Protein AF-G1WGB3-F1 (afdb_monomer_lite)

Sequence (115 aa):
MYPVGSIYMSVNSTNPSTLFGGTWQQIQGRFLFAADSKHAAGSTGGEETHKLTVDEMPSHSHTIRGYSFQDSDSSTISFGKLNSSEYQSTDSVGGDQPHNNMPPYLSVYIWKRTA

Secondary structure (DSSP, 8-state):
---TT-EEEESS---THHHH-S-EEEE-S-PPPPP-SSS-TT-----SEE---GGGSPP------------SS-S--------TT---PPPP-STT--EE-PPS----EEEEE--

Foldseek 3Di:
DADAFDKDWFQDPDDCCVVPNADKDWDPDDDDDDDDPVRHPPDDDDDQWDFDDPVNDDDDDDDDDDDDDDDPDDDDPDDPDPDPPDDDDDDDDDPRDIDGPDDDDDDIIMMGGHD

Organism: NCBI:txid742742

Radius of gyration: 29.71 Å; chains: 1; bounding box: 66×20×80 Å

pLDDT: mean 86.72, std 15.7, range [52.12, 98.44]

InterPro domains:
  IPR053827 Baseplate structural protein Gp10, C-terminal domain [PF21939] (1-114)

Structure (mmCIF, N/CA/C/O backbone):
data_AF-G1WGB3-F1
#
_entry.id   AF-G1WGB3-F1
#
loop_
_atom_site.group_PDB
_atom_site.id
_atom_site.type_symbol
_atom_site.label_atom_id
_atom_site.label_alt_id
_atom_site.label_comp_id
_atom_site.label_asym_id
_atom_site.label_entity_id
_atom_site.label_seq_id
_atom_site.pdbx_PDB_ins_code
_atom_site.Cartn_x
_atom_site.Cartn_y
_atom_site.Cartn_z
_atom_site.occupancy
_atom_site.B_iso_or_equiv
_atom_site.auth_seq_id
_atom_site.auth_comp_id
_atom_site.auth_asym_id
_atom_site.auth_atom_id
_atom_site.pdbx_PDB_model_num
ATOM 1 N N . MET A 1 1 ? -19.302 5.658 21.677 1.00 83.56 1 MET A N 1
ATOM 2 C CA . MET A 1 1 ? -18.637 4.378 22.019 1.00 83.56 1 MET A CA 1
ATOM 3 C C . MET A 1 1 ? -18.242 3.702 20.712 1.00 83.56 1 MET A C 1
ATOM 5 O O . MET A 1 1 ? -19.052 3.740 19.798 1.00 83.56 1 MET A O 1
ATOM 9 N N . TYR A 1 2 ? -17.021 3.173 20.589 1.00 95.00 2 TYR A N 1
ATOM 10 C CA . TYR A 1 2 ? -16.503 2.552 19.355 1.00 95.00 2 TYR A CA 1
ATOM 11 C C . TYR A 1 2 ? -16.959 1.091 19.229 1.00 95.00 2 TYR A C 1
ATOM 13 O O . TYR A 1 2 ? -16.491 0.305 20.036 1.00 95.00 2 TYR A O 1
ATOM 21 N N . PRO A 1 3 ? -17.803 0.661 18.276 1.00 97.31 3 PRO A N 1
ATOM 22 C CA . PRO A 1 3 ? -18.147 -0.761 18.115 1.00 97.31 3 PRO A CA 1
ATOM 23 C C . PRO A 1 3 ? -16.943 -1.646 17.738 1.00 97.31 3 PRO A C 1
ATOM 25 O O . PRO A 1 3 ? -15.927 -1.141 17.251 1.00 97.31 3 PRO A O 1
ATOM 28 N N . VAL A 1 4 ? -17.057 -2.969 17.911 1.00 97.56 4 VAL A N 1
ATOM 29 C CA . VAL A 1 4 ? -16.076 -3.928 17.359 1.00 97.56 4 VAL A CA 1
ATOM 30 C C . VAL A 1 4 ? -15.951 -3.707 15.848 1.00 97.56 4 VAL A C 1
ATOM 32 O O . VAL A 1 4 ? -16.952 -3.550 15.155 1.00 97.56 4 VAL A O 1
ATOM 35 N N . GLY A 1 5 ? -14.716 -3.642 15.347 1.00 96.56 5 GLY A N 1
ATOM 36 C CA . GLY A 1 5 ? -14.400 -3.278 13.964 1.00 96.56 5 GLY A CA 1
ATOM 37 C C . GLY A 1 5 ? -14.049 -1.802 13.750 1.00 96.56 5 GLY A C 1
ATOM 38 O O . GLY A 1 5 ? -13.533 -1.469 12.686 1.00 96.56 5 GLY A O 1
ATOM 39 N N . SER A 1 6 ? -14.256 -0.933 14.747 1.00 97.62 6 SER A N 1
ATOM 40 C CA . SER A 1 6 ? -13.877 0.484 14.657 1.00 97.62 6 SER A CA 1
ATOM 41 C C . SER A 1 6 ? -12.380 0.680 14.456 1.00 97.62 6 SER A C 1
ATOM 43 O O . SER A 1 6 ? -11.575 -0.044 15.043 1.00 97.62 6 SER A O 1
ATOM 45 N N . ILE A 1 7 ? -12.026 1.722 13.702 1.00 97.69 7 ILE A N 1
ATOM 46 C CA . ILE A 1 7 ? -10.651 2.183 13.523 1.00 97.69 7 ILE A CA 1
ATOM 47 C C . ILE A 1 7 ? -10.424 3.452 14.342 1.00 97.69 7 ILE A C 1
ATOM 49 O O . ILE A 1 7 ? -11.226 4.383 14.296 1.00 97.69 7 ILE A O 1
ATOM 53 N N . TYR A 1 8 ? -9.315 3.488 15.071 1.00 97.62 8 TYR A N 1
ATOM 54 C CA . TYR A 1 8 ? -8.821 4.660 15.782 1.00 97.62 8 TYR A CA 1
ATOM 55 C C . TYR A 1 8 ? -7.428 5.023 15.263 1.00 97.62 8 TYR A C 1
ATOM 57 O O . TYR A 1 8 ? -6.580 4.145 15.104 1.00 97.62 8 TYR A O 1
ATOM 65 N N . MET A 1 9 ? -7.198 6.309 14.998 1.00 97.75 9 MET A N 1
ATOM 66 C CA . MET A 1 9 ? -5.935 6.838 14.479 1.00 97.75 9 MET A CA 1
ATOM 67 C C . MET A 1 9 ? -5.420 7.942 15.396 1.00 97.75 9 MET A C 1
ATOM 69 O O . MET A 1 9 ? -6.191 8.797 15.831 1.00 97.75 9 MET A O 1
ATOM 73 N N . SER A 1 10 ? -4.122 7.928 15.691 1.00 97.38 10 SER A N 1
ATOM 74 C CA . SER A 1 10 ? -3.484 8.915 16.560 1.00 97.38 10 SER A CA 1
ATOM 75 C C . SER A 1 10 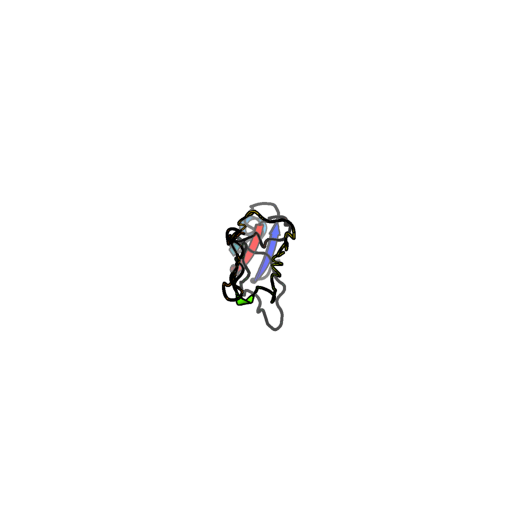? -1.997 9.042 16.259 1.00 97.38 10 SER A C 1
ATOM 77 O O . SER A 1 10 ? -1.343 8.071 15.898 1.00 97.38 10 SER A O 1
ATOM 79 N N . VAL A 1 11 ? -1.431 10.228 16.466 1.00 97.94 11 VAL A N 1
ATOM 80 C CA . VAL A 1 11 ? 0.032 10.413 16.478 1.00 97.94 11 VAL A CA 1
ATOM 81 C C . VAL A 1 11 ? 0.668 9.893 17.775 1.00 97.94 11 VAL A C 1
ATOM 83 O O . VAL A 1 11 ? 1.879 9.704 17.835 1.00 97.94 11 VAL A O 1
ATOM 86 N N . ASN A 1 12 ? -0.141 9.616 18.804 1.00 97.00 12 ASN A N 1
ATOM 87 C CA . ASN A 1 12 ? 0.316 9.080 20.083 1.00 97.00 12 ASN A CA 1
ATOM 88 C C . ASN A 1 12 ? 0.301 7.547 20.080 1.00 97.00 12 ASN A C 1
ATOM 90 O O . ASN A 1 12 ? -0.640 6.926 19.586 1.00 97.00 12 ASN A O 1
ATOM 94 N N . SER A 1 13 ? 1.302 6.942 20.721 1.00 96.81 13 SER A N 1
ATOM 95 C CA . SER A 1 13 ? 1.462 5.483 20.823 1.00 96.81 13 SER A CA 1
ATOM 96 C C . SER A 1 13 ? 0.514 4.805 21.819 1.00 96.81 13 SER A C 1
ATOM 98 O O . SER A 1 13 ? 0.530 3.582 21.952 1.00 96.81 13 SER A O 1
ATOM 100 N N . THR A 1 14 ? -0.302 5.580 22.539 1.00 97.69 14 THR A N 1
ATOM 101 C CA . THR A 1 14 ? -1.208 5.081 23.577 1.00 97.69 14 THR A CA 1
ATOM 102 C C . THR A 1 14 ? -2.172 4.033 23.020 1.00 97.69 14 THR A C 1
ATOM 104 O O . THR A 1 14 ? -2.916 4.298 22.075 1.00 97.69 14 THR A O 1
ATOM 107 N N . ASN A 1 15 ? -2.193 2.850 23.643 1.00 97.31 15 ASN A N 1
ATOM 108 C CA . ASN A 1 15 ? -3.157 1.806 23.309 1.00 97.31 15 ASN A CA 1
ATOM 109 C C . ASN A 1 15 ? -4.583 2.289 23.645 1.00 97.31 15 ASN A C 1
ATOM 111 O O . ASN A 1 15 ? -4.830 2.645 24.799 1.00 97.31 15 ASN A O 1
ATOM 115 N N . PRO A 1 16 ? -5.542 2.270 22.701 1.00 97.88 16 PRO A N 1
ATOM 116 C CA . PRO A 1 16 ? -6.889 2.781 22.946 1.00 97.88 16 PRO A CA 1
ATOM 117 C C . PRO A 1 16 ? -7.663 2.031 24.035 1.00 97.88 16 PRO A C 1
ATOM 119 O O . PRO A 1 16 ? -8.644 2.571 24.543 1.00 97.88 16 PRO A O 1
ATOM 122 N N . SER A 1 17 ? -7.223 0.834 24.444 1.00 97.25 17 SER A N 1
ATOM 123 C CA . SER A 1 17 ? -7.808 0.126 25.588 1.00 97.25 17 SER A CA 1
ATOM 124 C C . SER A 1 17 ? -7.724 0.929 26.890 1.00 97.25 17 SER A C 1
ATOM 126 O O . SER A 1 17 ? -8.621 0.822 27.722 1.00 97.25 17 SER A O 1
ATOM 128 N N . THR A 1 18 ? -6.709 1.785 27.056 1.00 97.12 18 THR A N 1
ATOM 129 C CA . THR A 1 18 ? -6.567 2.642 28.247 1.00 97.12 18 THR A CA 1
ATOM 130 C C . THR A 1 18 ? -7.471 3.875 28.209 1.00 97.12 18 THR A C 1
ATOM 132 O O . THR A 1 18 ? -7.726 4.474 29.249 1.00 97.12 18 THR A O 1
ATOM 135 N N . LEU A 1 19 ? -7.965 4.250 27.023 1.00 95.88 19 LEU A N 1
ATOM 136 C CA . LEU A 1 19 ? -8.808 5.429 26.802 1.00 95.88 19 LEU A CA 1
ATOM 137 C C . LEU A 1 19 ? -10.293 5.066 26.710 1.00 95.88 19 LEU A C 1
ATOM 139 O O . LEU A 1 19 ? -11.151 5.792 27.208 1.00 95.88 19 LEU A O 1
ATOM 143 N N . PHE A 1 20 ? -10.600 3.953 26.043 1.00 96.00 20 PHE A N 1
ATOM 144 C CA . PHE A 1 20 ? -11.960 3.568 25.662 1.00 96.00 20 PHE A CA 1
ATOM 145 C C . PHE A 1 20 ? -12.361 2.172 26.158 1.00 96.00 20 PHE A C 1
ATOM 147 O O . PHE A 1 20 ? -13.486 1.743 25.895 1.00 96.00 20 PHE A O 1
ATOM 154 N N . GLY A 1 21 ? -11.471 1.455 26.854 1.00 95.81 21 GLY A N 1
ATOM 155 C CA . GLY A 1 21 ? -11.669 0.046 27.196 1.00 95.81 21 GLY A CA 1
ATOM 156 C C . GLY A 1 21 ? -11.648 -0.872 25.968 1.00 95.81 21 GLY A C 1
ATOM 157 O O . GLY A 1 21 ? -11.300 -0.461 24.858 1.00 95.81 21 GLY A O 1
ATOM 158 N N . GLY A 1 22 ? -12.041 -2.131 26.167 1.00 96.44 22 GLY A N 1
ATOM 159 C CA . GLY A 1 22 ? -12.077 -3.147 25.111 1.00 96.44 22 GLY A CA 1
ATOM 160 C C . GLY A 1 22 ? -10.697 -3.665 24.700 1.00 96.44 22 GLY A C 1
ATOM 161 O O . GLY A 1 22 ? -9.675 -3.372 25.325 1.00 96.44 22 GLY A O 1
ATOM 162 N N . THR A 1 23 ? -10.673 -4.457 23.633 1.00 98.00 23 THR A N 1
ATOM 163 C CA . THR A 1 23 ? -9.459 -5.039 23.056 1.00 98.00 23 THR A CA 1
ATOM 164 C C . THR A 1 23 ? -9.193 -4.422 21.693 1.00 98.00 23 THR A C 1
ATOM 166 O O . THR A 1 23 ? -10.088 -4.311 20.855 1.00 98.00 23 THR A O 1
ATOM 169 N N . TRP A 1 24 ? -7.947 -4.010 21.473 1.00 98.38 24 TRP A N 1
ATOM 170 C CA . TRP A 1 24 ? -7.516 -3.325 20.262 1.00 98.38 24 TRP A CA 1
ATOM 171 C C . TRP A 1 24 ? -6.269 -3.990 19.701 1.00 98.38 24 TRP A C 1
ATOM 173 O O . TRP A 1 24 ? -5.349 -4.333 20.441 1.00 98.38 24 TRP A O 1
ATOM 183 N N . GLN A 1 25 ? -6.236 -4.132 18.383 1.00 97.75 25 GLN A N 1
ATOM 184 C CA . GLN A 1 25 ? -5.089 -4.630 17.642 1.00 97.75 25 GLN A CA 1
ATOM 185 C C . GLN A 1 25 ? -4.502 -3.498 16.805 1.00 97.75 25 GLN A C 1
ATOM 187 O O . GLN A 1 25 ? -5.222 -2.839 16.053 1.00 97.75 25 GLN A O 1
ATOM 192 N N . GLN A 1 26 ? -3.195 -3.274 16.921 1.00 97.69 26 GLN A N 1
ATOM 193 C CA . GLN A 1 26 ? -2.511 -2.279 16.105 1.00 97.69 26 GLN A CA 1
ATOM 194 C C . GLN A 1 26 ? -2.407 -2.754 14.651 1.00 97.69 26 GLN A C 1
ATOM 196 O O . GLN A 1 26 ? -2.105 -3.917 14.378 1.00 97.69 26 GLN A O 1
ATOM 201 N N . ILE A 1 27 ? -2.620 -1.833 13.720 1.00 97.69 27 ILE A N 1
ATOM 202 C CA . ILE A 1 27 ? -2.339 -1.997 12.299 1.00 97.69 27 ILE A CA 1
ATOM 203 C C . ILE A 1 27 ? -0.981 -1.337 12.029 1.00 97.69 27 ILE A C 1
ATOM 205 O O . ILE A 1 27 ? -0.780 -0.174 12.372 1.00 97.69 27 ILE A O 1
ATOM 209 N N . GLN A 1 28 ? -0.045 -2.086 11.443 1.00 96.31 28 GLN A N 1
ATOM 210 C CA . GLN A 1 28 ? 1.338 -1.650 11.216 1.00 96.31 28 GLN A CA 1
ATOM 211 C C . GLN A 1 28 ? 1.753 -1.856 9.753 1.00 96.31 28 GLN A C 1
ATOM 213 O O . GLN A 1 28 ? 1.284 -2.798 9.103 1.00 96.31 28 GLN A O 1
ATOM 218 N N . GLY A 1 29 ? 2.640 -0.987 9.256 1.00 95.38 29 GLY A N 1
ATOM 219 C CA . GLY A 1 29 ? 3.267 -1.116 7.933 1.00 95.38 29 GLY A CA 1
ATOM 220 C C . GLY A 1 29 ? 2.277 -1.107 6.767 1.00 95.38 29 GLY A C 1
ATOM 221 O O . GLY A 1 29 ? 2.438 -1.875 5.827 1.00 95.38 29 GLY A O 1
ATOM 222 N N . ARG A 1 30 ? 1.179 -0.343 6.867 1.00 94.62 30 ARG A N 1
ATOM 223 C CA . ARG A 1 30 ? 0.200 -0.203 5.778 1.00 94.62 30 ARG A CA 1
ATOM 224 C C . ARG A 1 30 ? -0.642 1.056 5.912 1.00 94.62 30 ARG A C 1
ATOM 226 O O . ARG A 1 30 ? -0.951 1.491 7.022 1.00 94.62 30 ARG A O 1
ATOM 233 N N . PHE A 1 31 ? -1.078 1.572 4.772 1.00 94.12 31 PHE A N 1
ATOM 234 C CA . PHE A 1 31 ? -2.102 2.606 4.690 1.00 94.12 31 PHE A CA 1
ATOM 235 C C . PHE A 1 31 ? -3.504 1.990 4.723 1.00 94.12 31 PHE A C 1
ATOM 237 O O . PHE A 1 31 ? -3.687 0.798 4.465 1.00 94.12 31 PHE A O 1
ATOM 244 N N . LEU A 1 32 ? -4.506 2.809 5.038 1.00 96.19 32 LEU A N 1
ATOM 245 C CA . LEU A 1 32 ? -5.903 2.402 4.932 1.00 96.19 32 LEU A CA 1
ATOM 246 C C . LEU A 1 32 ? -6.400 2.675 3.517 1.00 96.19 32 LEU A C 1
ATOM 248 O O . LEU A 1 32 ? -6.443 3.820 3.075 1.00 96.19 32 LEU A O 1
ATOM 252 N N . PHE A 1 33 ? -6.797 1.609 2.834 1.00 95.25 33 PHE A N 1
ATOM 253 C CA . PHE A 1 33 ? -7.482 1.669 1.553 1.00 95.25 33 PHE A CA 1
ATOM 254 C C . PHE A 1 33 ? -8.984 1.476 1.781 1.00 95.25 33 PHE A C 1
ATOM 256 O O . PHE A 1 33 ? -9.393 0.587 2.535 1.00 95.25 33 PHE A O 1
ATOM 263 N N . ALA A 1 34 ? -9.805 2.334 1.174 1.00 97.06 34 ALA A N 1
ATOM 264 C CA . ALA A 1 34 ? -11.255 2.237 1.290 1.00 97.06 34 ALA A CA 1
ATOM 265 C C . ALA A 1 34 ? -11.750 0.967 0.585 1.00 97.06 34 ALA A C 1
ATOM 267 O O . ALA A 1 34 ? -11.394 0.716 -0.561 1.00 97.06 34 ALA A O 1
ATOM 268 N N . ALA A 1 35 ? -12.568 0.171 1.274 1.00 97.81 35 ALA A N 1
ATOM 269 C CA . ALA A 1 35 ? -13.115 -1.049 0.696 1.00 97.81 35 ALA A CA 1
ATOM 270 C C . ALA A 1 35 ? -14.014 -0.739 -0.513 1.00 97.81 35 ALA A C 1
ATOM 272 O O . ALA A 1 35 ? -14.771 0.234 -0.502 1.00 97.81 35 ALA A O 1
ATOM 273 N N . ASP A 1 36 ? -13.965 -1.604 -1.521 1.00 98.06 36 ASP A N 1
ATOM 274 C CA . ASP A 1 36 ? -14.799 -1.531 -2.719 1.00 98.06 36 ASP A CA 1
ATOM 275 C C . ASP A 1 36 ? -15.233 -2.940 -3.170 1.00 98.06 36 ASP A C 1
ATOM 277 O O . ASP A 1 36 ? -14.982 -3.940 -2.496 1.00 98.06 36 ASP A O 1
ATOM 281 N N . SER A 1 37 ? -15.908 -3.036 -4.319 1.00 97.81 37 SER A N 1
ATOM 282 C CA . SER A 1 37 ? -16.376 -4.321 -4.868 1.00 97.81 37 SER A CA 1
ATOM 283 C C . SER A 1 37 ? -15.267 -5.346 -5.166 1.00 97.81 37 SER A C 1
ATOM 285 O O . SER A 1 37 ? -15.558 -6.535 -5.265 1.00 97.81 37 SER A O 1
ATOM 287 N N . LYS A 1 38 ? -14.015 -4.904 -5.319 1.00 97.25 38 LYS A N 1
ATOM 288 C CA . LYS A 1 38 ? -12.841 -5.736 -5.618 1.00 97.25 38 LYS A CA 1
ATOM 289 C C . LYS A 1 38 ? -11.956 -5.959 -4.387 1.00 97.25 38 LYS A C 1
ATOM 291 O O . LYS A 1 38 ? -11.229 -6.946 -4.341 1.00 97.25 38 LYS A O 1
ATOM 296 N N . HIS A 1 39 ? -12.041 -5.084 -3.387 1.00 97.44 39 HIS A N 1
ATOM 297 C CA . HIS A 1 39 ? -11.207 -5.085 -2.189 1.00 97.44 39 HIS A CA 1
ATOM 298 C C . HIS A 1 39 ? -12.089 -5.114 -0.939 1.00 97.44 39 HIS A C 1
ATOM 300 O O . HIS A 1 39 ? -12.530 -4.079 -0.430 1.00 97.44 39 HIS A O 1
ATOM 306 N N . ALA A 1 40 ? -12.362 -6.321 -0.441 1.00 97.31 40 ALA A N 1
ATOM 307 C CA . ALA A 1 40 ? -13.166 -6.513 0.760 1.00 97.31 40 ALA A CA 1
ATOM 308 C C . ALA A 1 40 ? -12.513 -5.867 1.996 1.00 97.31 40 ALA A C 1
ATOM 310 O O . ALA A 1 40 ? -11.292 -5.867 2.156 1.00 97.31 40 ALA A O 1
ATOM 311 N N . ALA A 1 41 ? -13.327 -5.361 2.925 1.00 95.94 41 ALA A N 1
ATOM 312 C CA . ALA A 1 41 ? -12.819 -4.756 4.152 1.00 95.94 41 ALA A CA 1
ATOM 313 C C . ALA A 1 41 ? -11.922 -5.734 4.936 1.00 95.94 41 ALA A C 1
ATOM 315 O O . ALA A 1 41 ? -12.340 -6.829 5.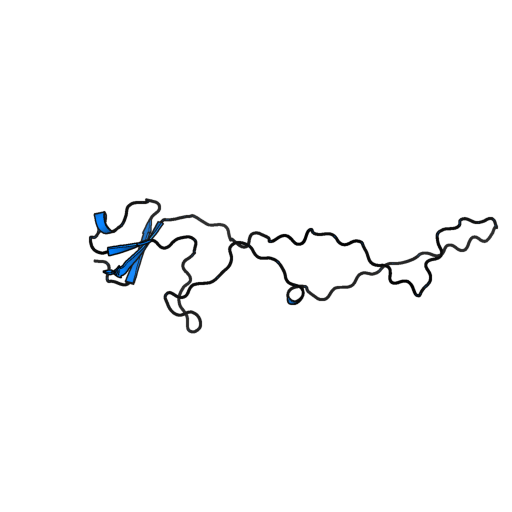308 1.00 95.94 41 ALA A O 1
ATOM 316 N N . GLY A 1 42 ? -10.689 -5.309 5.220 1.00 93.25 42 GLY A N 1
ATOM 317 C CA . GLY A 1 42 ? -9.687 -6.121 5.913 1.00 93.25 42 GLY A CA 1
ATOM 318 C C . GLY A 1 42 ? -8.727 -6.887 4.999 1.00 93.25 42 GLY A C 1
ATOM 319 O O . GLY A 1 42 ? -7.776 -7.462 5.524 1.00 93.25 42 GLY A O 1
ATOM 320 N N . SER A 1 43 ? -8.913 -6.867 3.673 1.00 96.38 43 SER A N 1
ATOM 321 C CA . SER A 1 43 ? -7.888 -7.346 2.739 1.00 96.38 43 SER A CA 1
ATOM 322 C C . SER A 1 43 ? -6.609 -6.510 2.843 1.00 96.38 43 SER A C 1
ATOM 324 O O . SER A 1 43 ? -6.658 -5.319 3.160 1.00 96.38 43 SER A O 1
ATOM 326 N N . THR A 1 44 ? -5.466 -7.118 2.535 1.00 95.88 44 THR A N 1
ATOM 327 C CA . THR A 1 44 ? -4.148 -6.468 2.541 1.00 95.88 44 THR A CA 1
ATOM 328 C C . THR A 1 44 ? -3.460 -6.633 1.191 1.00 95.88 44 THR A C 1
ATOM 330 O O . THR A 1 44 ? -3.667 -7.642 0.523 1.00 95.88 44 THR A O 1
ATOM 333 N N . GLY A 1 45 ? -2.607 -5.682 0.821 1.00 95.44 45 GLY A N 1
ATOM 334 C CA . GLY A 1 45 ? -1.807 -5.720 -0.402 1.00 95.44 45 GLY A CA 1
ATOM 335 C C . GLY A 1 45 ? -0.861 -4.521 -0.485 1.00 95.44 45 GLY A C 1
ATOM 336 O O . GLY A 1 45 ? -0.733 -3.775 0.489 1.00 95.44 45 GLY A O 1
ATOM 337 N N . GLY A 1 46 ? -0.246 -4.333 -1.652 1.00 95.56 46 GLY A N 1
ATOM 338 C CA . GLY A 1 46 ? 0.738 -3.279 -1.911 1.00 95.56 46 GLY A CA 1
ATOM 339 C C . GLY A 1 46 ? 2.179 -3.705 -1.618 1.00 95.56 46 GLY A C 1
ATOM 340 O O . GLY A 1 46 ? 2.430 -4.771 -1.059 1.00 95.56 46 GLY A O 1
ATOM 341 N N . GLU A 1 47 ? 3.120 -2.852 -2.013 1.00 96.56 47 GLU A N 1
ATOM 342 C CA . GLU A 1 47 ? 4.563 -3.065 -1.889 1.00 96.56 47 GLU A CA 1
ATOM 343 C C . GLU A 1 47 ? 5.256 -1.739 -1.536 1.00 96.56 47 GLU A C 1
ATOM 345 O O . GLU A 1 47 ? 4.933 -0.699 -2.111 1.00 96.56 47 GLU A O 1
ATOM 350 N N . GLU A 1 48 ? 6.188 -1.755 -0.576 1.00 96.44 48 GLU A N 1
ATOM 351 C CA . GLU A 1 48 ? 6.975 -0.560 -0.216 1.00 96.44 48 GLU A CA 1
ATOM 352 C C . GLU A 1 48 ? 8.039 -0.245 -1.272 1.00 96.44 48 GLU A C 1
ATOM 354 O O . GLU A 1 48 ? 8.300 0.918 -1.578 1.00 96.44 48 GLU A O 1
ATOM 359 N N . THR A 1 49 ? 8.627 -1.285 -1.860 1.00 97.44 49 THR A N 1
ATOM 360 C CA . THR A 1 49 ? 9.590 -1.182 -2.957 1.00 97.44 49 THR A CA 1
ATOM 361 C C . THR A 1 49 ? 9.184 -2.114 -4.078 1.00 97.44 49 THR A C 1
ATOM 363 O O . THR A 1 49 ? 8.787 -3.244 -3.799 1.00 97.44 49 THR A O 1
ATOM 366 N N . HIS A 1 50 ? 9.360 -1.665 -5.314 1.00 97.50 50 HIS A N 1
ATOM 367 C CA . HIS A 1 50 ? 9.018 -2.423 -6.507 1.00 97.50 50 HIS A CA 1
ATOM 368 C C . HIS A 1 50 ? 10.247 -2.583 -7.398 1.00 97.50 50 HIS A C 1
ATOM 370 O O . HIS A 1 50 ? 11.022 -1.639 -7.575 1.00 97.50 50 HIS A O 1
ATOM 376 N N . LYS A 1 51 ? 10.430 -3.780 -7.954 1.00 96.56 51 LYS A N 1
ATOM 377 C CA . LYS A 1 51 ? 11.460 -4.061 -8.951 1.00 96.56 51 LYS A CA 1
ATOM 378 C C . LYS A 1 51 ? 10.776 -4.390 -10.270 1.00 96.56 51 LYS A C 1
ATOM 380 O O . LYS A 1 51 ? 10.066 -5.388 -10.337 1.00 96.56 51 LYS A O 1
ATOM 385 N N . LEU A 1 52 ? 11.059 -3.575 -11.284 1.00 95.88 52 LEU A N 1
ATOM 386 C CA . LEU A 1 52 ? 10.489 -3.731 -12.616 1.00 95.88 52 LEU A CA 1
ATOM 387 C C . LEU A 1 52 ? 10.811 -5.107 -13.202 1.00 95.88 52 LEU A C 1
ATOM 389 O O . LEU A 1 52 ? 11.934 -5.609 -13.113 1.00 95.88 52 LEU A O 1
ATOM 393 N N . THR A 1 53 ? 9.813 -5.687 -13.845 1.00 95.19 53 THR A N 1
ATOM 394 C CA . THR A 1 53 ? 9.908 -6.907 -14.636 1.00 95.19 53 THR A CA 1
ATOM 395 C C . THR A 1 53 ? 10.041 -6.581 -16.121 1.00 95.19 53 THR A C 1
ATOM 397 O O . THR A 1 53 ? 9.796 -5.460 -16.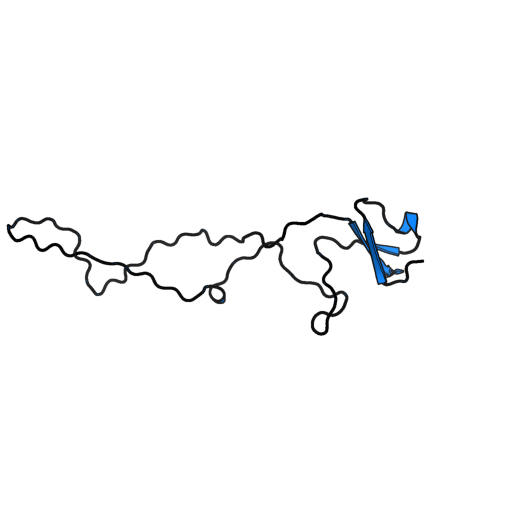570 1.00 95.19 53 THR A O 1
ATOM 400 N N . VAL A 1 54 ? 10.413 -7.585 -16.919 1.00 93.19 54 VAL A N 1
ATOM 401 C CA . VAL A 1 54 ? 10.485 -7.434 -18.380 1.00 93.19 54 VAL A CA 1
ATOM 402 C C . VAL A 1 54 ? 9.118 -7.085 -18.977 1.00 93.19 54 VAL A C 1
ATOM 404 O O . VAL A 1 54 ? 9.057 -6.260 -19.884 1.00 93.19 54 VAL A O 1
ATOM 407 N N . ASP A 1 55 ? 8.033 -7.640 -18.433 1.00 96.38 55 ASP A N 1
ATOM 408 C CA . ASP A 1 55 ? 6.663 -7.388 -18.903 1.00 96.38 55 ASP A CA 1
ATOM 409 C C . ASP A 1 55 ? 6.183 -5.954 -18.611 1.00 96.38 55 ASP A C 1
ATOM 411 O O . ASP A 1 55 ? 5.257 -5.460 -19.255 1.00 96.38 55 ASP A O 1
ATOM 415 N N . GLU A 1 56 ? 6.827 -5.262 -17.668 1.00 95.38 56 GLU A N 1
ATOM 416 C CA . GLU A 1 56 ? 6.546 -3.865 -17.322 1.00 95.38 56 GLU A CA 1
ATOM 417 C C . GLU A 1 56 ? 7.369 -2.868 -18.153 1.00 95.38 56 GLU A C 1
ATOM 419 O O . GLU A 1 56 ? 7.129 -1.661 -18.079 1.00 95.38 56 GLU A O 1
ATOM 424 N N . MET A 1 57 ? 8.319 -3.338 -18.974 1.00 92.06 57 MET A N 1
ATOM 425 C CA . MET A 1 57 ? 9.103 -2.473 -19.854 1.00 92.06 57 MET A CA 1
ATOM 426 C C . MET A 1 57 ? 8.333 -2.137 -21.140 1.00 92.06 57 MET A C 1
ATOM 428 O O . MET A 1 57 ? 7.995 -3.034 -21.917 1.00 92.06 57 MET A O 1
ATOM 432 N N . PRO A 1 58 ? 8.119 -0.846 -21.458 1.00 94.75 58 PRO A N 1
ATOM 433 C CA . PRO A 1 58 ? 7.593 -0.462 -22.759 1.00 94.75 58 PRO A CA 1
ATOM 434 C C . PRO A 1 58 ? 8.527 -0.906 -23.893 1.00 94.75 58 PRO A C 1
ATOM 436 O O . PRO A 1 58 ? 9.757 -0.842 -23.778 1.00 94.75 58 PRO A O 1
ATOM 439 N N . SER A 1 59 ? 7.938 -1.294 -25.028 1.00 95.00 59 SER A N 1
ATOM 440 C CA . SER A 1 59 ? 8.693 -1.566 -26.254 1.00 95.00 59 SER A CA 1
ATOM 441 C C . SER A 1 59 ? 9.537 -0.349 -26.636 1.00 95.00 59 SER A C 1
ATOM 443 O O . SER A 1 59 ? 9.010 0.750 -26.812 1.00 95.00 59 SER A O 1
ATOM 445 N N . HIS A 1 60 ? 10.838 -0.554 -26.814 1.00 90.12 60 HIS A N 1
ATOM 446 C CA . HIS A 1 60 ? 11.791 0.482 -27.202 1.00 90.12 60 HIS A CA 1
ATOM 447 C C . HIS A 1 60 ? 12.815 -0.076 -28.199 1.00 90.12 60 HIS A C 1
ATOM 449 O O . HIS A 1 60 ? 12.951 -1.286 -28.365 1.00 90.12 60 HIS A O 1
ATOM 455 N N . SER A 1 61 ? 13.530 0.811 -28.892 1.00 81.88 61 SER A N 1
ATOM 456 C CA . SER A 1 61 ? 14.561 0.436 -29.865 1.00 81.88 61 SER A CA 1
ATOM 457 C C . SER A 1 61 ? 15.750 1.379 -29.785 1.00 81.88 61 SER A C 1
ATOM 459 O O . SER A 1 61 ? 15.569 2.587 -29.625 1.00 81.88 61 SER A O 1
ATOM 461 N N . HIS A 1 62 ? 16.949 0.849 -30.002 1.00 80.44 62 HIS A N 1
ATOM 462 C CA . HIS A 1 62 ? 18.166 1.642 -30.138 1.00 80.44 62 HIS A CA 1
ATOM 463 C C . HIS A 1 62 ? 18.571 1.738 -31.611 1.00 80.44 62 HIS A C 1
ATOM 465 O O . HIS A 1 62 ? 18.489 0.763 -32.352 1.00 80.44 62 HIS A O 1
ATOM 471 N N . THR A 1 63 ? 19.017 2.919 -32.043 1.00 72.19 63 THR A N 1
ATOM 472 C CA . THR A 1 63 ? 19.609 3.112 -33.374 1.00 72.19 63 THR A CA 1
ATOM 473 C C . THR A 1 63 ? 21.101 3.364 -33.218 1.00 72.19 63 THR A C 1
ATOM 475 O O . THR A 1 63 ? 21.491 4.354 -32.603 1.00 72.19 63 THR A O 1
ATOM 478 N N . ILE A 1 64 ? 21.931 2.512 -33.816 1.00 69.75 64 ILE A N 1
ATOM 479 C CA . ILE A 1 64 ? 23.380 2.715 -33.900 1.00 69.75 64 ILE A CA 1
ATOM 480 C C . ILE A 1 64 ? 23.713 3.054 -35.354 1.00 69.75 64 ILE A C 1
ATOM 482 O O . ILE A 1 64 ? 23.467 2.256 -36.256 1.00 69.75 64 ILE A O 1
ATOM 486 N N . ARG A 1 65 ? 24.232 4.263 -35.600 1.00 63.84 65 ARG A N 1
ATOM 487 C CA . ARG A 1 65 ? 24.666 4.704 -36.936 1.00 63.84 65 ARG A CA 1
ATOM 488 C C . ARG A 1 65 ? 26.178 4.541 -37.063 1.00 63.84 65 ARG A C 1
ATOM 490 O O . ARG A 1 65 ? 26.924 5.276 -36.425 1.00 63.84 65 ARG A O 1
ATOM 497 N N . GLY A 1 66 ? 26.619 3.606 -37.900 1.00 61.59 66 GLY A N 1
ATOM 498 C CA . GLY A 1 66 ? 28.015 3.522 -38.332 1.00 61.59 66 GLY A CA 1
ATOM 499 C C . GLY A 1 66 ? 28.284 4.504 -39.474 1.00 61.59 66 GLY A C 1
ATOM 500 O O . GLY A 1 66 ? 27.537 4.522 -40.451 1.00 61.59 66 GLY A O 1
ATOM 501 N N . TYR A 1 67 ? 29.340 5.314 -39.367 1.00 56.00 67 TYR A N 1
ATOM 502 C CA . TYR A 1 67 ? 29.812 6.169 -40.460 1.00 56.00 67 TYR A CA 1
ATOM 503 C C . TYR A 1 67 ? 30.995 5.496 -41.159 1.00 56.00 67 TYR A C 1
ATOM 505 O O . TYR A 1 67 ? 32.007 5.202 -40.526 1.00 56.00 67 TYR A O 1
ATOM 513 N N . SER A 1 68 ? 30.884 5.263 -42.465 1.00 55.88 68 SER A N 1
ATOM 514 C CA . SER A 1 68 ? 32.018 4.893 -43.312 1.00 55.88 68 SER A CA 1
ATOM 515 C C . SER A 1 68 ? 32.569 6.150 -43.981 1.00 55.88 68 SER A C 1
ATOM 517 O O . SER A 1 68 ? 31.886 6.743 -44.816 1.00 55.88 68 SER A O 1
ATOM 519 N N . PHE A 1 69 ? 33.790 6.554 -43.642 1.00 56.69 69 PHE A N 1
ATOM 520 C CA . PHE A 1 69 ? 34.506 7.584 -44.395 1.00 56.69 69 PHE A CA 1
ATOM 521 C C . PHE A 1 69 ? 35.221 6.912 -45.575 1.00 56.69 69 PHE A C 1
ATOM 523 O O . PHE A 1 69 ? 35.994 5.976 -45.373 1.00 56.69 69 PHE A O 1
ATOM 530 N N . GLN A 1 70 ? 34.933 7.347 -46.805 1.00 57.88 70 GLN A N 1
ATOM 531 C CA . GLN A 1 70 ? 35.758 7.016 -47.968 1.00 57.88 70 GLN A CA 1
ATOM 532 C C . GLN A 1 70 ? 36.822 8.104 -48.098 1.00 57.88 70 GLN A C 1
ATOM 534 O O . GLN A 1 70 ? 36.498 9.246 -48.408 1.00 57.88 70 GLN A O 1
ATOM 539 N N . ASP A 1 71 ? 38.071 7.751 -47.813 1.00 56.78 71 ASP A N 1
ATOM 540 C CA . ASP A 1 71 ? 39.224 8.602 -48.091 1.00 56.78 71 ASP A CA 1
ATOM 541 C C . ASP A 1 71 ? 39.654 8.399 -49.552 1.00 56.78 71 ASP A C 1
ATOM 543 O O . ASP A 1 71 ? 39.830 7.262 -49.998 1.00 56.78 71 ASP A O 1
ATOM 547 N N . SER A 1 72 ? 39.759 9.489 -50.313 1.00 59.41 72 SER A N 1
ATOM 548 C CA . SER A 1 72 ? 40.108 9.470 -51.737 1.00 59.41 72 SER A CA 1
ATOM 549 C C . SER A 1 72 ? 41.611 9.623 -52.011 1.00 59.41 72 SER A C 1
ATOM 551 O O . SER A 1 72 ? 41.985 9.609 -53.180 1.00 59.41 72 SER A O 1
ATOM 553 N N . ASP A 1 73 ? 42.468 9.728 -50.983 1.00 62.72 73 ASP A N 1
ATOM 554 C CA . ASP A 1 73 ? 43.925 9.906 -51.136 1.00 62.72 73 ASP A CA 1
ATOM 555 C C . ASP A 1 73 ? 44.727 9.011 -50.146 1.00 62.72 73 ASP A C 1
ATOM 557 O O . ASP A 1 73 ? 45.296 9.444 -49.154 1.00 62.72 73 ASP A O 1
ATOM 561 N N . SER A 1 74 ? 44.691 7.697 -50.408 1.00 68.12 74 SER A N 1
ATOM 562 C CA . SER A 1 74 ? 45.335 6.544 -49.730 1.00 68.12 74 SER A CA 1
ATOM 563 C C . SER A 1 74 ? 46.404 6.765 -48.621 1.00 68.12 74 SER A C 1
ATOM 565 O O . SER A 1 74 ? 47.545 7.109 -48.920 1.00 68.12 74 SER A O 1
ATOM 567 N N . SER A 1 75 ? 46.153 6.275 -47.388 1.00 54.59 75 SER A N 1
ATOM 568 C CA . SER A 1 75 ? 46.951 5.212 -46.697 1.00 54.59 75 SER A CA 1
ATOM 569 C C . SER A 1 75 ? 46.436 4.886 -45.272 1.00 54.59 75 SER A C 1
ATOM 571 O O . SER A 1 75 ? 46.972 5.309 -44.256 1.00 54.59 75 SER A O 1
ATOM 573 N N . THR A 1 76 ? 45.373 4.072 -45.218 1.00 52.12 76 THR A N 1
ATOM 574 C CA . THR A 1 76 ? 44.826 3.336 -44.051 1.00 52.12 76 THR A CA 1
ATOM 575 C C . THR A 1 76 ? 44.674 4.087 -42.722 1.00 52.12 76 THR A C 1
ATOM 577 O O . THR A 1 76 ? 45.482 3.927 -41.807 1.00 52.12 76 THR A O 1
ATOM 580 N N . ILE A 1 77 ? 43.513 4.716 -42.525 1.00 55.97 77 ILE A N 1
ATOM 581 C CA . ILE A 1 77 ? 42.914 4.791 -41.188 1.00 55.97 77 ILE A CA 1
ATOM 582 C C . ILE A 1 77 ? 41.979 3.585 -41.032 1.00 55.97 77 ILE A C 1
ATOM 584 O O . ILE A 1 77 ? 40.861 3.573 -41.544 1.00 55.97 77 ILE A O 1
ATOM 588 N N . SER A 1 78 ? 42.463 2.524 -40.380 1.00 57.28 78 SER A N 1
ATOM 589 C CA . SER A 1 78 ? 41.656 1.334 -40.087 1.00 57.28 78 SER A CA 1
ATOM 590 C C . SER A 1 78 ? 40.827 1.584 -38.829 1.00 57.28 78 SER A C 1
ATOM 592 O O . SER A 1 78 ? 41.255 1.288 -37.715 1.00 57.28 78 SER A O 1
ATOM 594 N N . PHE A 1 79 ? 39.634 2.149 -38.994 1.00 59.72 79 PHE A N 1
ATOM 595 C CA . PHE A 1 79 ? 38.584 1.978 -37.995 1.00 59.72 79 PHE A CA 1
ATOM 596 C C . PHE A 1 79 ? 37.918 0.637 -38.284 1.00 59.72 79 PHE A C 1
ATOM 598 O O . PHE A 1 79 ? 37.530 0.393 -39.427 1.00 59.72 79 PHE A O 1
ATOM 605 N N . GLY A 1 80 ? 37.855 -0.244 -37.279 1.00 57.44 80 GLY A N 1
ATOM 606 C CA . GLY A 1 80 ? 37.313 -1.596 -37.414 1.00 57.44 80 GLY A CA 1
ATOM 607 C C . GLY A 1 80 ? 36.037 -1.585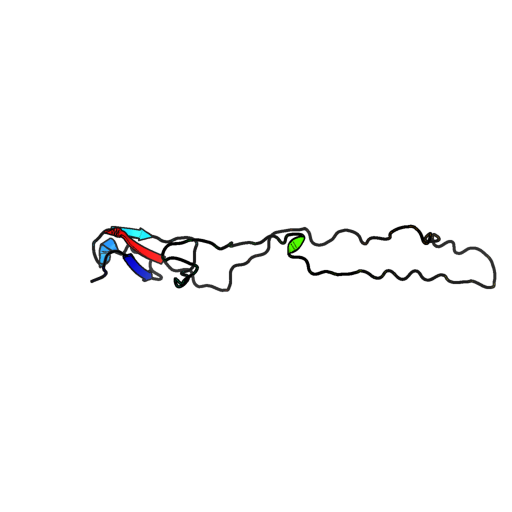 -38.249 1.00 57.44 80 GLY A C 1
ATOM 608 O O . GLY A 1 80 ? 35.044 -0.963 -37.877 1.00 57.44 80 GLY A O 1
ATOM 609 N N . LYS A 1 81 ? 36.100 -2.207 -39.429 1.00 56.56 81 LYS A N 1
ATOM 610 C CA . LYS A 1 81 ? 34.977 -2.294 -40.355 1.00 56.56 81 LYS A CA 1
ATOM 611 C C . LYS A 1 81 ? 33.883 -3.083 -39.636 1.00 56.56 81 LYS A C 1
ATOM 613 O O . LYS A 1 81 ? 34.019 -4.293 -39.483 1.00 56.56 81 LYS A O 1
ATOM 618 N N . LEU A 1 82 ? 32.843 -2.402 -39.153 1.00 57.59 82 LEU A N 1
ATOM 619 C CA . LEU A 1 82 ? 31.687 -3.069 -38.560 1.00 57.59 82 LEU A CA 1
ATOM 620 C C . LEU A 1 82 ? 31.041 -3.897 -39.671 1.00 57.59 82 LEU A C 1
ATOM 622 O O . LEU A 1 82 ? 30.532 -3.348 -40.652 1.00 57.59 82 LEU A O 1
ATOM 626 N N . ASN A 1 83 ? 31.141 -5.220 -39.572 1.00 59.03 83 ASN A N 1
ATOM 627 C CA . ASN A 1 83 ? 30.473 -6.095 -40.520 1.00 59.03 83 ASN A CA 1
ATOM 628 C C . ASN A 1 83 ? 28.965 -5.887 -40.350 1.00 59.03 83 ASN A C 1
ATOM 630 O O . ASN A 1 83 ? 28.459 -5.900 -39.231 1.00 59.03 83 ASN A O 1
ATOM 634 N N . SER A 1 84 ? 28.229 -5.722 -41.452 1.00 55.53 84 SER A N 1
ATOM 635 C CA . SER A 1 84 ? 26.778 -5.453 -41.448 1.00 55.53 84 SER A CA 1
ATOM 636 C C . SER A 1 84 ? 25.918 -6.543 -40.785 1.00 55.53 84 SER A C 1
ATOM 638 O O . SER A 1 84 ? 24.700 -6.412 -40.740 1.00 55.53 84 SER A O 1
ATOM 640 N N . SER A 1 85 ? 26.541 -7.625 -40.318 1.00 54.72 85 SER A N 1
ATOM 641 C CA . SER A 1 85 ? 25.918 -8.812 -39.730 1.00 54.72 85 SER A CA 1
ATOM 642 C C . SER A 1 85 ? 26.172 -8.937 -38.224 1.00 54.72 85 SER A C 1
ATOM 644 O O . SER A 1 85 ? 25.784 -9.933 -37.621 1.00 54.72 85 SER A O 1
ATOM 646 N N . GLU A 1 86 ? 26.857 -7.968 -37.614 1.00 58.50 86 GLU A N 1
ATOM 647 C CA . GLU A 1 86 ? 27.222 -7.997 -36.200 1.00 58.50 86 GLU A CA 1
ATOM 648 C C . GLU A 1 86 ? 26.228 -7.140 -35.401 1.00 58.50 86 GLU A C 1
ATOM 650 O O . GLU A 1 86 ? 26.188 -5.917 -35.547 1.00 58.50 86 GLU A O 1
ATOM 655 N N . TYR A 1 87 ? 25.379 -7.784 -34.592 1.00 57.34 87 TYR A N 1
ATOM 656 C CA . TYR A 1 87 ? 24.438 -7.106 -33.696 1.00 57.34 87 TYR A CA 1
ATOM 657 C C . TYR A 1 87 ? 25.217 -6.288 -32.662 1.00 57.34 87 TYR A C 1
ATOM 659 O O . TYR A 1 87 ? 25.748 -6.832 -31.696 1.00 57.34 87 TYR A O 1
ATOM 667 N N . GLN A 1 88 ? 25.285 -4.975 -32.859 1.00 64.38 88 GLN A N 1
ATOM 668 C CA . GLN A 1 88 ? 25.885 -4.064 -31.891 1.00 64.38 88 GLN A CA 1
ATOM 669 C C . GLN A 1 88 ? 24.844 -3.771 -30.807 1.00 64.38 88 GLN A C 1
ATOM 671 O O . GLN A 1 88 ? 23.810 -3.162 -31.078 1.00 64.38 88 GLN A O 1
ATOM 676 N N . SER A 1 89 ? 25.097 -4.246 -29.592 1.00 69.38 89 SER A N 1
ATOM 677 C CA . SER A 1 89 ? 24.304 -3.891 -28.414 1.00 69.38 89 SER A CA 1
ATOM 678 C C . SER A 1 89 ? 25.084 -2.885 -27.585 1.00 69.38 89 SER A C 1
ATOM 680 O O . SER A 1 89 ? 26.312 -2.932 -27.542 1.00 69.38 89 SER A O 1
ATOM 682 N N . THR A 1 90 ? 24.384 -1.961 -26.935 1.00 77.62 90 THR A N 1
ATOM 683 C CA . THR A 1 90 ? 25.007 -1.170 -25.874 1.00 77.62 90 THR A CA 1
ATOM 684 C C . THR A 1 90 ? 25.291 -2.072 -24.678 1.00 77.62 90 THR A C 1
ATOM 686 O O . THR A 1 90 ? 24.606 -3.079 -24.483 1.00 77.62 90 THR A O 1
ATOM 689 N N . ASP A 1 91 ? 26.247 -1.684 -23.839 1.00 81.31 91 ASP A N 1
ATOM 690 C CA . ASP A 1 91 ? 26.417 -2.332 -22.543 1.00 81.31 91 ASP A CA 1
ATOM 691 C C . ASP A 1 91 ? 25.147 -2.202 -21.690 1.00 81.31 91 ASP A C 1
ATOM 693 O O . ASP A 1 91 ? 24.377 -1.241 -21.806 1.00 81.31 91 ASP A O 1
ATOM 697 N N . SER A 1 92 ? 24.937 -3.177 -20.806 1.00 84.12 92 SER A N 1
ATOM 698 C CA . SER A 1 92 ? 23.843 -3.139 -19.838 1.00 84.12 92 SER A CA 1
ATOM 699 C C . SER A 1 92 ? 24.129 -2.098 -18.757 1.00 84.12 92 SER A C 1
ATOM 701 O O . SER A 1 92 ? 25.163 -2.145 -18.090 1.00 84.12 92 SER A O 1
ATOM 703 N N . VAL A 1 93 ? 23.180 -1.194 -18.528 1.00 83.06 93 VAL A N 1
ATOM 704 C CA . VAL A 1 93 ? 23.237 -0.159 -17.483 1.00 83.06 93 VAL A CA 1
ATOM 705 C C . VAL A 1 93 ? 21.932 -0.143 -16.682 1.00 83.06 93 VAL A C 1
ATOM 707 O O . VAL A 1 93 ? 20.909 -0.617 -17.162 1.00 83.06 93 VAL A O 1
ATOM 710 N N . GLY A 1 94 ? 21.955 0.402 -15.459 1.00 82.38 94 GLY A N 1
ATOM 711 C CA . GLY A 1 94 ? 20.740 0.627 -14.653 1.00 82.38 94 GLY A CA 1
ATOM 712 C C . GLY A 1 94 ? 20.600 -0.215 -13.381 1.00 82.38 94 GLY A C 1
ATOM 713 O O . GLY A 1 94 ? 19.695 0.039 -12.596 1.00 82.38 94 GLY A O 1
ATOM 714 N N . GLY A 1 95 ? 21.498 -1.172 -13.126 1.00 88.50 95 GLY A N 1
ATOM 715 C CA . GLY A 1 95 ? 21.656 -1.850 -11.826 1.00 88.50 95 GLY A CA 1
ATOM 716 C C . GLY A 1 95 ? 20.508 -2.760 -11.362 1.00 88.50 95 GLY A C 1
ATOM 717 O O . GLY A 1 95 ? 20.725 -3.548 -10.443 1.00 88.50 95 GLY A O 1
ATOM 718 N N . ASP A 1 96 ? 19.330 -2.676 -11.986 1.00 90.25 96 ASP A N 1
ATOM 719 C CA . ASP A 1 96 ? 18.170 -3.550 -11.766 1.00 90.25 96 ASP A CA 1
ATOM 720 C C . ASP A 1 96 ? 17.774 -3.671 -10.277 1.00 90.25 96 ASP A C 1
ATOM 722 O O . ASP A 1 96 ? 17.487 -4.751 -9.744 1.00 90.25 96 ASP A O 1
ATOM 726 N N . GLN A 1 97 ? 17.849 -2.538 -9.570 1.00 95.56 97 GLN A N 1
ATOM 727 C CA . GLN A 1 97 ? 17.517 -2.439 -8.151 1.00 95.56 97 GLN A CA 1
ATOM 728 C C . GLN A 1 97 ? 16.053 -2.022 -7.959 1.00 95.56 97 GLN A C 1
ATOM 730 O O . GLN A 1 97 ? 15.546 -1.219 -8.746 1.00 95.56 97 GLN A O 1
ATOM 735 N N . PRO A 1 98 ? 15.380 -2.510 -6.901 1.00 97.31 98 PRO A N 1
ATOM 736 C CA . PRO A 1 98 ? 14.058 -2.020 -6.537 1.00 97.31 98 PRO A CA 1
ATOM 737 C C . PRO A 1 98 ? 14.070 -0.511 -6.262 1.00 97.31 98 PRO A C 1
ATOM 739 O O . PRO A 1 98 ? 15.017 0.013 -5.672 1.00 97.31 98 PRO A O 1
ATOM 742 N N . HIS A 1 99 ? 12.993 0.183 -6.625 1.00 96.88 99 HIS A N 1
ATOM 743 C CA . HIS A 1 99 ? 12.778 1.5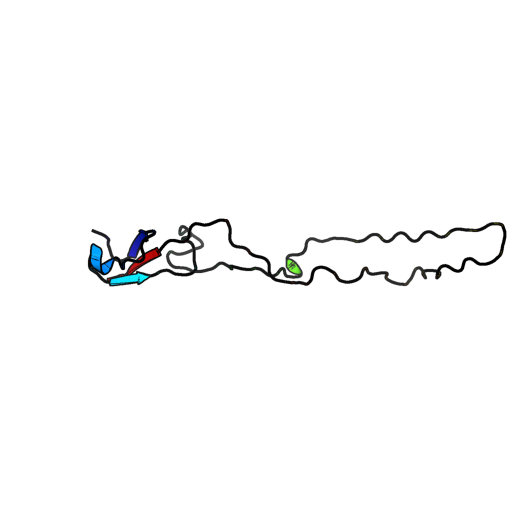85 -6.277 1.00 96.88 99 HIS A CA 1
ATOM 744 C C . HIS A 1 99 ? 11.696 1.733 -5.205 1.00 96.88 99 HIS A C 1
ATOM 746 O O . HIS A 1 99 ? 10.796 0.901 -5.082 1.00 96.88 99 HIS A O 1
ATOM 752 N N . ASN A 1 100 ? 11.767 2.821 -4.432 1.00 97.19 100 ASN A N 1
ATOM 753 C CA . ASN A 1 100 ? 10.720 3.175 -3.477 1.00 97.19 100 ASN A CA 1
ATOM 754 C C . ASN A 1 100 ? 9.382 3.380 -4.209 1.00 97.19 100 ASN A C 1
ATOM 756 O O . ASN A 1 100 ? 9.327 4.106 -5.202 1.00 97.19 100 ASN A O 1
ATOM 760 N N . ASN A 1 101 ? 8.322 2.763 -3.696 1.00 96.88 101 ASN A N 1
ATOM 761 C CA . ASN A 1 101 ? 6.948 2.900 -4.180 1.00 96.88 101 ASN A CA 1
ATOM 762 C C . ASN A 1 101 ? 6.038 3.596 -3.149 1.00 96.88 101 ASN A C 1
ATOM 764 O O . ASN A 1 101 ? 4.830 3.724 -3.340 1.00 96.88 101 ASN A O 1
ATOM 768 N N . MET A 1 102 ? 6.604 4.064 -2.033 1.00 95.94 102 MET A N 1
ATOM 769 C CA . MET A 1 102 ? 5.840 4.765 -1.009 1.00 95.94 102 MET A CA 1
ATOM 770 C C . MET A 1 102 ? 5.625 6.236 -1.395 1.00 95.94 102 MET A C 1
ATOM 772 O O . MET A 1 102 ? 6.613 6.969 -1.546 1.00 95.94 102 MET A O 1
ATOM 776 N N . PRO A 1 103 ? 4.365 6.710 -1.498 1.00 95.12 103 PRO A N 1
ATOM 777 C CA . PRO A 1 103 ? 4.086 8.135 -1.633 1.00 95.12 103 PRO A CA 1
ATOM 778 C C . PRO A 1 103 ? 4.485 8.885 -0.347 1.00 95.12 103 PRO A C 1
ATOM 780 O O . PRO A 1 103 ? 4.604 8.262 0.711 1.00 95.12 103 PRO A O 1
ATOM 783 N N . PRO A 1 104 ? 4.660 10.222 -0.387 1.00 97.19 104 PRO A N 1
ATOM 784 C CA . PRO A 1 104 ? 4.844 11.021 0.824 1.00 97.19 104 PRO A CA 1
ATOM 785 C C . PRO A 1 104 ? 3.738 10.748 1.853 1.00 97.19 104 PRO A C 1
ATOM 787 O O . PRO A 1 104 ? 2.556 10.743 1.508 1.00 97.19 104 PRO A O 1
ATOM 790 N N . TYR A 1 105 ? 4.112 10.531 3.116 1.00 96.00 105 TYR A N 1
ATOM 791 C CA . TYR A 1 105 ? 3.175 10.103 4.153 1.00 96.00 105 TYR A CA 1
ATOM 792 C C . TYR A 1 105 ? 3.510 10.668 5.536 1.00 96.00 105 TYR A C 1
ATOM 794 O O . TYR A 1 105 ? 4.650 11.022 5.831 1.00 96.00 105 TYR A O 1
ATOM 802 N N . LEU A 1 106 ? 2.493 10.701 6.401 1.00 96.69 106 LEU A N 1
ATOM 803 C CA . LEU A 1 106 ? 2.640 10.876 7.843 1.00 96.69 106 LEU A CA 1
ATOM 804 C C . LEU A 1 106 ? 2.384 9.526 8.516 1.00 96.69 106 LEU A C 1
ATOM 806 O O . LEU A 1 106 ? 1.289 8.975 8.408 1.00 96.69 106 LEU A O 1
ATOM 810 N N . SER A 1 107 ? 3.386 9.002 9.219 1.00 96.94 107 SER A N 1
ATOM 811 C CA . SER A 1 107 ? 3.219 7.784 10.012 1.00 96.94 107 SER A CA 1
ATOM 812 C C . SER A 1 107 ? 2.423 8.082 11.282 1.00 96.94 107 SER A C 1
ATOM 814 O O . SER A 1 107 ? 2.773 8.986 12.042 1.00 96.94 107 SER A O 1
ATOM 816 N N . VAL A 1 108 ? 1.353 7.322 11.511 1.00 98.00 108 VAL A N 1
ATOM 817 C CA . VAL A 1 108 ? 0.490 7.426 12.694 1.00 98.00 108 VAL A CA 1
ATOM 818 C C . VAL A 1 108 ? 0.192 6.038 13.253 1.00 98.00 108 VAL A C 1
ATOM 820 O O . VAL A 1 108 ? 0.257 5.033 12.546 1.00 98.00 108 VAL A O 1
ATOM 823 N N . TYR A 1 109 ? -0.177 5.973 14.527 1.00 98.44 109 TYR A N 1
ATOM 824 C CA . TYR A 1 109 ? -0.665 4.755 15.154 1.00 98.44 109 TYR A CA 1
ATOM 825 C C . TYR A 1 109 ? -2.113 4.508 14.744 1.00 98.44 109 TYR A C 1
ATOM 827 O O . TYR A 1 109 ? -2.994 5.330 14.999 1.00 98.44 109 TYR A O 1
ATOM 835 N N . ILE A 1 110 ? -2.358 3.351 14.134 1.00 98.25 110 ILE A N 1
ATOM 836 C CA . ILE A 1 110 ? -3.684 2.904 13.712 1.00 98.25 110 ILE A CA 1
ATOM 837 C C . ILE A 1 110 ? -4.050 1.665 14.525 1.00 98.25 110 ILE A C 1
ATOM 839 O O . ILE A 1 110 ? -3.256 0.733 14.642 1.00 98.25 110 ILE A O 1
ATOM 843 N N . TRP A 1 111 ? -5.259 1.635 15.072 1.00 98.19 111 TRP A N 1
ATOM 844 C CA . TRP A 1 111 ? -5.765 0.543 15.897 1.00 98.19 111 TRP A CA 1
ATOM 845 C C . TRP A 1 111 ? -7.152 0.112 15.428 1.00 98.19 111 TRP A C 1
ATOM 847 O O . TRP A 1 111 ? -7.992 0.958 15.128 1.00 98.19 111 TRP A O 1
ATOM 857 N N . LYS A 1 112 ? -7.415 -1.197 15.414 1.00 97.69 112 LYS A N 1
ATOM 858 C CA . LYS A 1 112 ? -8.734 -1.791 15.162 1.00 97.69 112 LYS A CA 1
ATOM 859 C C . LYS A 1 112 ? -9.286 -2.405 16.444 1.00 97.69 112 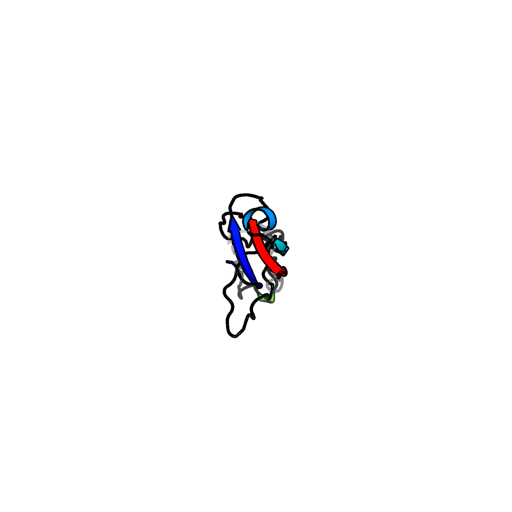LYS A C 1
ATOM 861 O O . LYS A 1 112 ? -8.600 -3.211 17.072 1.00 97.69 112 LYS A O 1
ATOM 866 N N . ARG A 1 113 ? -10.528 -2.083 16.811 1.00 97.94 113 ARG A N 1
ATOM 867 C CA . ARG A 1 113 ? -11.208 -2.729 17.944 1.00 97.94 113 ARG A CA 1
ATOM 868 C C . ARG A 1 113 ? -11.582 -4.168 17.586 1.00 97.94 113 ARG A C 1
ATOM 870 O O . ARG A 1 113 ? -12.247 -4.388 16.574 1.00 97.94 113 ARG A O 1
ATOM 877 N N . THR A 1 114 ? -11.197 -5.129 18.416 1.00 97.38 114 THR A N 1
ATOM 878 C CA . THR A 1 114 ? -11.445 -6.567 18.215 1.00 97.38 114 THR A CA 1
ATOM 879 C C . THR A 1 114 ? -12.418 -7.167 19.229 1.00 97.38 114 THR A C 1
ATOM 881 O O . THR A 1 114 ? -13.072 -8.150 18.894 1.00 97.38 114 THR A O 1
ATOM 884 N N . ALA A 1 115 ? -12.567 -6.560 20.412 1.00 94.06 115 ALA A N 1
ATOM 885 C CA . ALA A 1 115 ? -13.581 -6.895 21.419 1.00 94.06 115 ALA A CA 1
ATOM 886 C C . ALA A 1 115 ? -13.953 -5.667 22.268 1.00 94.06 115 ALA A C 1
ATOM 888 O O . ALA A 1 115 ? -13.154 -4.705 22.352 1.00 94.06 115 ALA A O 1
#